Protein AF-A0A1H5U5Q5-F1 (afdb_monomer_lite)

Foldseek 3Di:
DVVVPDPDDPVQDDDLPDDHQLQQWWDWQPPFIWGQDDPVRDIDGDCVSCVVVLVVPADPVRHCVPPNDDDPDPVSDDDDPSIDIGGDNDDDDCPCQLCPPLPPDPDVVVSVVSSVVSVVVVVVVVVVVPVPDDD

Sequence (135 aa):
MKNLGMKMSVKDIYDVNQSSMKDAVPHFNGGCTSEVISPKGLILTNHHCGFSQIQSHSTVDHDYLTDGFWAYKMEEELPNEGLTVTFMVKIEDVTTLVLDGTASMSNEAEKQKKIQEIVTTVRQSQCCRFRRHPF

pLDDT: mean 92.48, std 12.67, range [33.59, 98.62]

Secondary structure (DSSP, 8-state):
-GGGT----HHHH--SSS--GGGG-PEETTTEE-EE-STT--EE--HHHHHHHHHHH--SSS-HHHH----SSGGGSPP-TT--EE--------HHHHTTT-TT---HHHHHHHHHHHHHHHHHHHHHHHTT---

InterPro domains:
  IPR009003 Peptidase S1, PA clan [SSF50494] (27-92)
  IPR019500 Peptidase S46 [PF10459] (1-125)
  IPR019500 Peptidase S46 [PTHR38469] (1-120)

Radius of gyration: 21.07 Å; chains: 1; bounding box: 53×33×57 Å

Structure (mmCIF, N/CA/C/O backbone):
data_AF-A0A1H5U5Q5-F1
#
_entry.id   AF-A0A1H5U5Q5-F1
#
loop_
_atom_site.group_PDB
_atom_site.id
_atom_site.type_symbol
_atom_site.label_atom_id
_atom_site.label_alt_id
_atom_site.label_comp_id
_atom_site.label_asym_id
_atom_site.label_entity_id
_atom_site.label_seq_id
_atom_site.pdbx_PDB_ins_code
_atom_site.Cartn_x
_atom_site.Cartn_y
_atom_site.Cartn_z
_atom_site.occupancy
_atom_site.B_iso_or_equiv
_atom_site.auth_seq_id
_atom_site.auth_comp_id
_atom_site.auth_asym_id
_atom_site.auth_atom_id
_atom_site.pdbx_PDB_model_num
ATOM 1 N N . MET A 1 1 ? -21.095 12.384 -3.351 1.00 93.00 1 MET A N 1
ATOM 2 C CA . MET A 1 1 ? -20.487 11.688 -4.513 1.00 93.00 1 MET A CA 1
ATOM 3 C C . MET A 1 1 ? -21.508 11.354 -5.601 1.00 93.00 1 MET A C 1
ATOM 5 O O . MET A 1 1 ? -21.316 11.802 -6.721 1.00 93.00 1 MET A O 1
ATOM 9 N N . LYS A 1 2 ? -22.613 10.644 -5.307 1.00 95.75 2 LYS A N 1
ATOM 10 C CA . LYS A 1 2 ? -23.666 10.353 -6.308 1.00 95.75 2 LYS A CA 1
ATOM 11 C C . LYS A 1 2 ? -24.241 11.607 -6.982 1.00 95.75 2 LYS A C 1
ATOM 13 O O . LYS A 1 2 ? -24.325 11.642 -8.203 1.00 95.75 2 LYS A O 1
ATOM 18 N N . ASN A 1 3 ? -24.521 12.657 -6.205 1.00 97.19 3 ASN A N 1
ATOM 19 C CA . ASN A 1 3 ? -25.003 13.945 -6.731 1.00 97.19 3 ASN A CA 1
ATOM 20 C C . ASN A 1 3 ? -24.010 14.628 -7.692 1.00 97.19 3 ASN A C 1
ATOM 22 O O . ASN A 1 3 ? -24.424 15.450 -8.494 1.00 97.19 3 ASN A O 1
ATOM 26 N N . LEU A 1 4 ? -22.719 14.272 -7.635 1.00 97.44 4 LEU A N 1
ATOM 27 C CA . LEU A 1 4 ? -21.671 14.769 -8.536 1.00 97.44 4 LEU A CA 1
ATOM 28 C C . LEU A 1 4 ? -21.441 13.838 -9.745 1.00 97.44 4 LEU A C 1
ATOM 30 O O . LEU A 1 4 ? -20.485 14.021 -10.485 1.00 97.44 4 LEU A O 1
ATOM 34 N N . GLY A 1 5 ? -22.287 12.818 -9.941 1.00 97.69 5 GLY A N 1
ATOM 35 C CA . GLY A 1 5 ? -22.261 11.944 -11.118 1.00 97.69 5 GLY A CA 1
ATOM 36 C C . GLY A 1 5 ? -21.605 10.574 -10.925 1.00 97.69 5 GLY A C 1
ATOM 37 O O . GLY A 1 5 ? -21.673 9.751 -11.839 1.00 97.69 5 GLY A O 1
ATOM 38 N N . MET A 1 6 ? -21.035 10.276 -9.751 1.00 97.19 6 MET A N 1
ATOM 39 C CA . MET A 1 6 ? -20.400 8.976 -9.490 1.00 97.19 6 MET A CA 1
ATOM 40 C C . MET A 1 6 ? -21.387 7.814 -9.680 1.00 97.19 6 MET A C 1
ATOM 42 O O . MET A 1 6 ? -22.456 7.780 -9.066 1.00 97.19 6 MET A O 1
ATOM 46 N N . LYS A 1 7 ? -21.019 6.829 -10.505 1.00 97.25 7 LYS A N 1
ATOM 47 C CA . LYS A 1 7 ? -21.876 5.670 -10.810 1.00 97.25 7 LYS A CA 1
ATOM 48 C C . LYS A 1 7 ? -21.633 4.466 -9.897 1.00 97.25 7 LYS A C 1
ATOM 50 O O . LYS A 1 7 ? -22.578 3.725 -9.653 1.00 97.25 7 LYS A O 1
ATOM 55 N N . MET A 1 8 ? -20.460 4.366 -9.277 1.00 96.62 8 MET A N 1
ATOM 56 C CA . MET A 1 8 ? -20.109 3.325 -8.302 1.00 96.62 8 MET A CA 1
ATOM 57 C C . MET A 1 8 ? -20.980 3.353 -7.042 1.00 96.62 8 MET A C 1
ATOM 59 O O . MET A 1 8 ? -21.424 4.419 -6.598 1.00 96.62 8 MET A O 1
ATOM 63 N N . SER A 1 9 ? -21.245 2.182 -6.479 1.00 96.56 9 SER A N 1
ATOM 64 C CA . SER A 1 9 ? -21.853 1.976 -5.167 1.00 96.56 9 SER A CA 1
ATOM 65 C C . SER A 1 9 ? -20.823 2.127 -4.039 1.00 96.56 9 SER A C 1
ATOM 67 O O . SER A 1 9 ? -19.625 2.249 -4.278 1.00 96.56 9 SER A O 1
ATOM 69 N N . VAL A 1 10 ? -21.289 2.119 -2.787 1.00 96.69 10 VAL A N 1
ATOM 70 C CA . VAL A 1 10 ? -20.396 2.121 -1.614 1.00 96.69 10 VAL A CA 1
ATOM 71 C C . VAL A 1 10 ? -19.577 0.828 -1.545 1.00 96.69 10 VAL A C 1
ATOM 73 O O . VAL A 1 10 ? -18.396 0.886 -1.225 1.00 96.69 10 VAL A O 1
ATOM 76 N N . LYS A 1 11 ? -20.179 -0.314 -1.905 1.00 97.19 11 LYS A N 1
ATOM 77 C CA . LYS A 1 11 ? -19.513 -1.624 -1.880 1.00 97.19 11 LYS A CA 1
ATOM 78 C C . LYS A 1 11 ? -18.415 -1.750 -2.930 1.00 97.19 11 LYS A C 1
ATOM 80 O O . LYS A 1 11 ? -17.406 -2.387 -2.668 1.00 97.19 11 LYS A O 1
ATOM 85 N N . ASP A 1 12 ? -18.563 -1.071 -4.067 1.00 97.06 12 ASP A N 1
ATOM 86 C CA . ASP A 1 12 ? -17.504 -1.021 -5.084 1.00 97.06 12 ASP A CA 1
ATOM 87 C C . ASP A 1 12 ? -16.252 -0.295 -4.557 1.00 97.06 12 ASP A C 1
ATOM 89 O O . ASP A 1 12 ? -15.136 -0.578 -4.987 1.00 97.06 12 ASP A O 1
ATOM 93 N N . ILE A 1 13 ? -16.423 0.634 -3.609 1.00 97.38 13 ILE A N 1
ATOM 94 C CA . ILE A 1 13 ? -15.322 1.362 -2.967 1.00 97.38 13 ILE A CA 1
ATOM 95 C C . ILE A 1 13 ? -14.747 0.524 -1.816 1.00 97.38 13 ILE A C 1
ATOM 97 O O . ILE A 1 13 ? -13.550 0.231 -1.790 1.00 97.38 13 ILE A O 1
ATOM 101 N N . TYR A 1 14 ? -15.597 0.084 -0.886 1.00 97.19 14 TYR A N 1
ATOM 102 C CA . TYR A 1 14 ? -15.203 -0.689 0.291 1.00 97.19 14 TYR A CA 1
ATOM 103 C C . TYR A 1 14 ? -16.218 -1.794 0.604 1.00 97.19 14 TYR A C 1
ATOM 105 O O . TYR A 1 14 ? -17.370 -1.510 0.941 1.00 97.19 14 TYR A O 1
ATOM 113 N N . ASP A 1 15 ? -15.761 -3.044 0.575 1.00 95.75 15 ASP A N 1
ATOM 114 C CA . ASP A 1 15 ? -16.462 -4.201 1.133 1.00 95.75 15 ASP A CA 1
ATOM 115 C C . ASP A 1 15 ? -15.464 -5.036 1.959 1.00 95.75 15 ASP A C 1
ATOM 117 O O . ASP A 1 15 ? -14.288 -5.138 1.623 1.00 95.75 15 ASP A O 1
ATOM 121 N N . VAL A 1 16 ? -15.907 -5.574 3.098 1.00 92.56 16 VAL A N 1
ATOM 122 C CA . VAL A 1 16 ? -15.063 -6.403 3.985 1.00 92.56 16 VAL A CA 1
ATOM 123 C C . VAL A 1 16 ? -15.066 -7.867 3.545 1.00 92.56 16 VAL A C 1
ATOM 125 O O . VAL A 1 16 ? -14.125 -8.597 3.838 1.00 92.56 16 VAL A O 1
ATOM 128 N N . ASN A 1 17 ? -16.136 -8.304 2.879 1.00 90.44 17 ASN A N 1
ATOM 129 C CA . ASN A 1 17 ? -16.392 -9.705 2.556 1.00 90.44 17 ASN A CA 1
ATOM 130 C C . ASN A 1 17 ? -16.121 -10.032 1.083 1.00 90.44 17 ASN A C 1
ATOM 132 O O . ASN A 1 17 ? -15.954 -11.200 0.743 1.00 90.44 17 ASN A O 1
ATOM 136 N N . GLN A 1 18 ? -16.139 -9.026 0.208 1.00 94.19 18 GLN A N 1
ATOM 137 C CA . GLN A 1 18 ? -15.894 -9.162 -1.228 1.00 94.19 18 GLN A CA 1
ATOM 138 C C . GLN A 1 18 ? -14.785 -8.211 -1.672 1.00 94.19 18 GLN A C 1
ATOM 140 O O . GLN A 1 18 ? -14.473 -7.251 -0.971 1.00 94.19 18 GLN A O 1
ATOM 145 N N . SER A 1 19 ? -14.216 -8.469 -2.850 1.00 95.25 19 SER A N 1
ATOM 146 C CA . SER A 1 19 ? -13.229 -7.576 -3.451 1.00 95.25 19 SER A CA 1
ATOM 147 C C . SER A 1 19 ? -13.829 -6.199 -3.733 1.00 95.25 19 SER A C 1
ATOM 149 O O . SER A 1 19 ? -14.937 -6.111 -4.272 1.00 95.25 19 SER A O 1
ATOM 151 N N . SER A 1 20 ? -13.080 -5.138 -3.453 1.00 97.31 20 SER A N 1
ATOM 152 C CA . SER A 1 20 ? -13.468 -3.763 -3.778 1.00 97.31 20 SER A CA 1
ATOM 153 C C . SER A 1 20 ? -12.256 -2.916 -4.175 1.00 97.31 20 SER A C 1
ATOM 155 O O . SER A 1 20 ? -11.120 -3.389 -4.181 1.00 97.31 20 SER A O 1
ATOM 157 N N . MET A 1 21 ? -12.465 -1.632 -4.482 1.00 97.00 21 MET A N 1
ATOM 158 C CA . MET A 1 21 ? -11.378 -0.707 -4.832 1.00 97.00 21 MET A CA 1
ATOM 159 C C . MET A 1 21 ? -10.265 -0.641 -3.772 1.00 97.00 21 MET A C 1
ATOM 161 O O . MET A 1 21 ? -9.112 -0.423 -4.127 1.00 97.00 21 MET A O 1
ATOM 165 N N . LYS A 1 22 ? -10.573 -0.884 -2.489 1.00 96.62 22 LYS A N 1
ATOM 166 C CA . LYS A 1 22 ? -9.579 -0.905 -1.402 1.00 96.62 22 LYS A CA 1
ATOM 167 C C . LYS A 1 22 ? -8.420 -1.876 -1.664 1.00 96.62 22 LYS A C 1
ATOM 169 O O . LYS A 1 22 ? -7.301 -1.612 -1.237 1.00 96.62 22 LYS A O 1
ATOM 174 N N . ASP A 1 23 ? -8.692 -2.988 -2.349 1.00 96.75 23 ASP A N 1
ATOM 175 C CA . ASP A 1 23 ? -7.715 -4.057 -2.574 1.00 96.75 23 ASP A CA 1
ATOM 176 C C . ASP A 1 23 ? -6.676 -3.665 -3.628 1.00 96.75 23 ASP A C 1
ATOM 178 O O . ASP A 1 23 ? -5.594 -4.242 -3.680 1.00 96.75 23 ASP A O 1
ATOM 182 N N . ALA A 1 24 ? -6.985 -2.649 -4.436 1.00 97.75 24 ALA A N 1
ATOM 183 C CA . ALA A 1 24 ? -6.104 -2.117 -5.461 1.00 97.75 24 ALA A CA 1
ATOM 184 C C . ALA A 1 24 ? -5.367 -0.841 -5.029 1.00 97.75 24 ALA A C 1
ATOM 186 O O . ALA A 1 24 ? -4.596 -0.333 -5.831 1.00 97.75 24 ALA A O 1
ATOM 187 N N . VAL A 1 25 ? -5.566 -0.315 -3.810 1.00 98.19 25 VAL A N 1
ATOM 188 C CA . VAL A 1 25 ? -4.953 0.953 -3.351 1.00 98.19 25 VAL A CA 1
ATOM 189 C C . VAL A 1 25 ? -4.079 0.732 -2.105 1.00 98.19 25 VAL A C 1
ATOM 191 O O . VAL A 1 25 ? -4.485 1.068 -0.987 1.00 98.19 25 VAL A O 1
ATOM 194 N N . PRO A 1 26 ? -2.893 0.110 -2.245 1.00 97.88 26 PRO A N 1
ATOM 195 C CA . PRO A 1 26 ? -2.010 -0.128 -1.112 1.00 97.88 26 PRO A CA 1
ATOM 196 C C . PRO A 1 26 ? -1.184 1.097 -0.692 1.00 97.88 26 PRO A C 1
ATOM 198 O O . PRO A 1 26 ? -0.860 1.993 -1.477 1.00 97.88 26 PRO A O 1
ATOM 201 N N . HIS A 1 27 ? -0.775 1.081 0.578 1.00 98.12 27 HIS A N 1
ATOM 202 C CA . HIS A 1 27 ? 0.165 2.039 1.153 1.00 98.12 27 HIS A CA 1
ATOM 203 C C . HIS A 1 27 ? 1.594 1.689 0.717 1.00 98.12 27 HIS A C 1
ATOM 205 O O . HIS A 1 27 ? 2.071 0.578 0.968 1.00 98.12 27 HIS A O 1
ATOM 211 N N . PHE A 1 28 ? 2.268 2.635 0.071 1.00 97.94 28 PHE A N 1
ATOM 212 C CA . PHE A 1 28 ? 3.605 2.486 -0.489 1.00 97.94 28 PHE A CA 1
ATOM 213 C C . PHE A 1 28 ? 4.659 3.037 0.472 1.00 97.94 28 PHE A C 1
ATOM 215 O O . PHE A 1 28 ? 4.652 4.221 0.821 1.00 97.94 28 PHE A O 1
ATOM 222 N N . ASN A 1 29 ? 5.577 2.169 0.892 1.00 96.06 29 ASN A N 1
ATOM 223 C CA . ASN A 1 29 ? 6.773 2.497 1.667 1.00 96.06 29 ASN A CA 1
ATOM 224 C C . ASN A 1 29 ? 6.546 3.362 2.924 1.00 96.06 29 ASN A C 1
ATOM 226 O O . ASN A 1 29 ? 7.392 4.169 3.300 1.00 96.06 29 ASN A O 1
ATOM 230 N N . GLY A 1 30 ? 5.384 3.235 3.569 1.00 93.25 30 GLY A N 1
ATOM 231 C CA . GLY A 1 30 ? 5.092 3.922 4.829 1.00 93.25 30 GLY A CA 1
ATOM 232 C C . GLY A 1 30 ? 4.752 5.416 4.727 1.00 93.25 30 GLY A C 1
ATOM 233 O O . GLY A 1 30 ? 4.486 6.015 5.767 1.00 93.25 30 GLY A O 1
ATOM 234 N N . GLY A 1 31 ? 4.737 6.011 3.528 1.00 94.38 31 GLY A N 1
ATOM 235 C CA . GLY A 1 31 ? 4.464 7.447 3.367 1.00 94.38 31 GLY A CA 1
ATOM 236 C C . GLY A 1 31 ? 3.805 7.877 2.055 1.00 94.38 31 GLY A C 1
ATOM 237 O O . GLY A 1 31 ? 3.438 9.042 1.927 1.00 94.38 31 GLY A O 1
ATOM 238 N N . CYS A 1 32 ? 3.630 6.971 1.093 1.00 97.88 32 CYS A N 1
ATOM 239 C CA . CYS A 1 32 ? 3.014 7.257 -0.201 1.00 97.88 32 CYS A CA 1
ATOM 240 C C . CYS A 1 32 ? 1.831 6.327 -0.480 1.00 97.88 32 CYS A C 1
ATOM 242 O O . CYS A 1 32 ? 1.614 5.335 0.207 1.00 97.88 32 CYS A O 1
ATOM 244 N N . THR A 1 33 ? 1.063 6.626 -1.525 1.00 98.25 33 THR A N 1
ATOM 245 C CA . THR A 1 33 ? 0.037 5.714 -2.054 1.00 98.25 33 THR A CA 1
ATOM 246 C C . THR A 1 33 ? 0.535 5.079 -3.349 1.00 98.25 33 THR A C 1
ATOM 248 O O . THR A 1 33 ? 1.382 5.644 -4.044 1.00 98.25 33 THR A O 1
ATOM 251 N N . SER A 1 34 ? 0.021 3.896 -3.655 1.00 98.44 34 SER A N 1
ATOM 252 C CA . SER A 1 34 ? 0.186 3.248 -4.953 1.00 98.44 34 SER A CA 1
ATOM 253 C C . SER A 1 34 ? -1.116 2.577 -5.368 1.00 98.44 34 SER A C 1
ATOM 255 O O . SER A 1 34 ? -2.003 2.380 -4.532 1.00 98.44 34 SER A O 1
ATOM 257 N N . GLU A 1 35 ? -1.211 2.198 -6.636 1.00 98.50 35 GLU A N 1
ATOM 258 C CA . GLU A 1 35 ? -2.369 1.506 -7.182 1.00 98.50 35 GLU A CA 1
ATOM 259 C C . GLU A 1 35 ? -1.972 0.299 -8.032 1.00 98.50 35 GLU A C 1
ATOM 261 O O . GLU A 1 35 ? -1.070 0.380 -8.861 1.00 98.50 35 GLU A O 1
ATOM 266 N N . VAL A 1 36 ? -2.657 -0.830 -7.844 1.00 98.44 36 VAL A N 1
ATOM 267 C CA . VAL A 1 36 ? -2.477 -2.041 -8.655 1.00 98.44 36 VAL A CA 1
ATOM 268 C C . VAL A 1 36 ? -3.257 -1.892 -9.958 1.00 98.44 36 VAL A C 1
ATOM 270 O O . VAL A 1 36 ? -4.471 -1.693 -9.943 1.00 98.44 36 VAL A O 1
ATOM 273 N N . ILE A 1 37 ? -2.573 -2.049 -11.091 1.00 98.06 37 ILE A N 1
ATOM 274 C CA . ILE A 1 37 ? -3.159 -1.884 -12.434 1.00 98.06 37 ILE A CA 1
ATOM 275 C C . ILE A 1 37 ? -3.117 -3.159 -13.288 1.00 98.06 37 ILE A C 1
ATOM 277 O O . ILE A 1 37 ? -3.532 -3.150 -14.446 1.00 98.06 37 ILE A O 1
ATOM 281 N N . SER A 1 38 ? -2.608 -4.267 -12.741 1.00 98.00 38 SER A N 1
ATOM 282 C CA . SER A 1 38 ? -2.496 -5.554 -13.436 1.00 98.00 38 SER A CA 1
ATOM 283 C C . SER A 1 38 ? -2.728 -6.725 -12.482 1.00 98.00 38 SER A C 1
ATOM 285 O O . SER A 1 38 ? -2.246 -6.681 -11.349 1.00 98.00 38 SER A O 1
ATOM 287 N N . PRO A 1 39 ? -3.352 -7.830 -12.937 1.00 96.50 39 PRO A N 1
ATOM 288 C CA . PRO A 1 39 ? -3.496 -9.048 -12.135 1.00 96.50 39 PRO A CA 1
ATOM 289 C C . PRO A 1 39 ? -2.156 -9.726 -11.809 1.00 96.50 39 PRO A C 1
ATOM 291 O O . PRO A 1 39 ? -2.121 -10.643 -10.997 1.00 96.50 39 PRO A O 1
ATOM 294 N N . LYS A 1 40 ? -1.054 -9.295 -12.439 1.00 97.31 40 LYS A N 1
ATOM 295 C CA . LYS A 1 40 ? 0.306 -9.762 -12.134 1.00 97.31 40 LYS A CA 1
ATOM 296 C C . LYS A 1 40 ? 1.043 -8.874 -11.120 1.00 97.31 40 LYS A C 1
ATOM 298 O O . LYS A 1 40 ? 2.245 -9.023 -10.965 1.00 97.31 40 LYS A O 1
ATOM 303 N N . GLY A 1 41 ? 0.345 -7.946 -10.459 1.00 97.31 41 GLY A N 1
ATOM 304 C CA . GLY A 1 41 ? 0.911 -7.142 -9.371 1.00 97.31 41 GLY A CA 1
ATOM 305 C C . GLY A 1 41 ? 1.657 -5.876 -9.799 1.00 97.31 41 GLY A C 1
ATOM 306 O O . GLY A 1 41 ? 2.332 -5.281 -8.967 1.00 97.31 41 GLY A O 1
ATOM 307 N N . LEU A 1 42 ? 1.526 -5.430 -11.056 1.00 98.31 42 LEU A N 1
ATOM 308 C CA . LEU A 1 42 ? 2.084 -4.140 -11.478 1.00 98.31 42 LEU A CA 1
ATOM 309 C C . LEU A 1 42 ? 1.403 -3.006 -10.705 1.00 98.31 42 LEU A C 1
ATOM 311 O O . LEU A 1 42 ? 0.176 -2.868 -10.775 1.00 98.31 42 LEU A O 1
ATOM 315 N N . ILE A 1 43 ? 2.210 -2.199 -10.017 1.00 98.31 43 ILE A N 1
ATOM 316 C CA . ILE A 1 43 ? 1.760 -1.023 -9.277 1.00 98.31 43 ILE A CA 1
ATOM 317 C C . ILE A 1 43 ? 2.254 0.265 -9.925 1.00 98.31 43 ILE A C 1
ATOM 319 O O . ILE A 1 43 ? 3.370 0.323 -10.440 1.00 98.31 43 ILE A O 1
ATOM 323 N N . LEU A 1 44 ? 1.434 1.308 -9.860 1.00 98.62 44 LEU A N 1
ATOM 324 C CA . LEU A 1 44 ? 1.831 2.675 -10.171 1.00 98.62 44 LEU A CA 1
ATOM 325 C C . LEU A 1 44 ? 1.963 3.488 -8.884 1.00 98.62 44 LEU A C 1
ATOM 327 O O . LEU A 1 44 ? 1.249 3.268 -7.909 1.00 98.62 44 LEU A O 1
ATOM 331 N N . THR A 1 45 ? 2.907 4.423 -8.883 1.00 98.62 45 THR A N 1
ATOM 332 C CA . THR A 1 45 ? 3.043 5.475 -7.874 1.00 98.62 45 THR A CA 1
ATOM 333 C C . THR A 1 45 ? 3.751 6.670 -8.511 1.00 98.62 45 THR A C 1
ATOM 335 O O . THR A 1 45 ? 4.124 6.646 -9.687 1.00 98.62 45 THR A O 1
ATOM 338 N N . ASN A 1 46 ? 3.928 7.756 -7.766 1.00 98.56 46 ASN A N 1
ATOM 339 C CA . ASN A 1 46 ? 4.625 8.925 -8.282 1.00 98.56 46 ASN A CA 1
ATOM 340 C C . ASN A 1 46 ? 6.145 8.722 -8.302 1.00 98.56 46 ASN A C 1
ATOM 342 O O . ASN A 1 46 ? 6.716 8.045 -7.451 1.00 98.56 46 ASN A O 1
ATOM 346 N N . HIS A 1 47 ? 6.815 9.425 -9.217 1.00 98.31 47 HIS A N 1
ATOM 347 C CA . HIS A 1 47 ? 8.276 9.437 -9.313 1.00 98.31 47 HIS A CA 1
ATOM 348 C C . HIS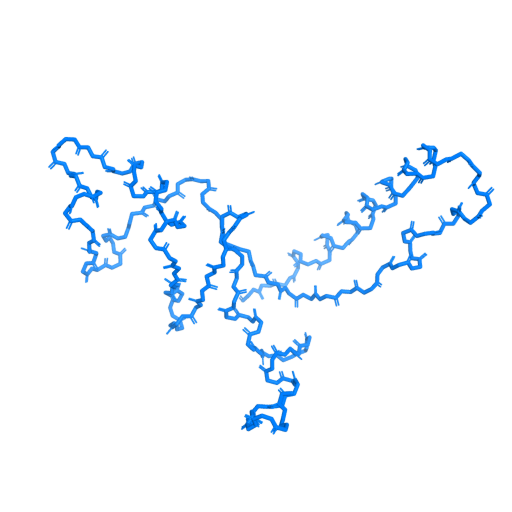 A 1 47 ? 8.954 9.785 -7.977 1.00 98.31 47 HIS A C 1
ATOM 350 O O . HIS A 1 47 ? 9.869 9.092 -7.548 1.00 98.31 47 HIS A O 1
ATOM 356 N N . HIS A 1 48 ? 8.466 10.811 -7.267 1.00 98.25 48 HIS A N 1
ATOM 357 C CA . HIS A 1 48 ? 9.049 11.218 -5.984 1.00 98.25 48 HIS A CA 1
ATOM 358 C C . HIS A 1 48 ? 8.860 10.173 -4.868 1.00 98.25 48 HIS A C 1
ATOM 360 O O . HIS A 1 48 ? 9.640 10.156 -3.922 1.00 98.25 48 HIS A O 1
ATOM 366 N N . CYS A 1 49 ? 7.861 9.292 -4.981 1.00 97.69 49 CYS A N 1
ATOM 367 C CA . CYS A 1 49 ? 7.647 8.195 -4.038 1.00 97.69 49 CYS A CA 1
ATOM 368 C C . CYS A 1 49 ? 8.641 7.050 -4.263 1.00 97.69 49 CYS A C 1
ATOM 370 O O . CYS A 1 49 ? 9.114 6.462 -3.297 1.00 97.69 49 CYS A O 1
ATOM 372 N N . GLY A 1 50 ? 8.990 6.762 -5.523 1.00 97.75 50 GLY A N 1
ATOM 373 C CA . GLY A 1 50 ? 10.032 5.793 -5.886 1.00 97.75 50 GLY A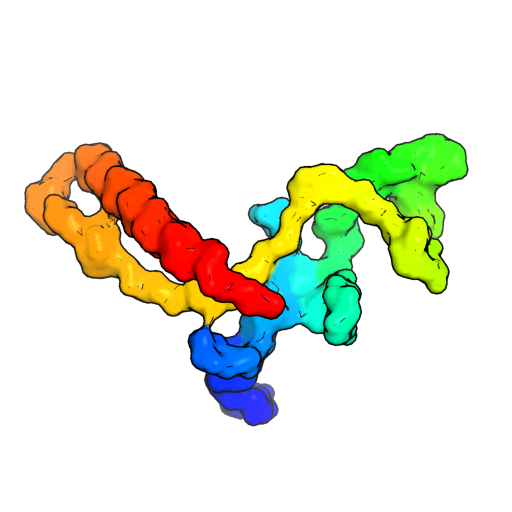 CA 1
ATOM 374 C C . GLY A 1 50 ? 11.453 6.367 -5.883 1.00 97.75 50 GLY A C 1
ATOM 375 O O . GLY A 1 50 ? 12.411 5.638 -6.120 1.00 97.75 50 GLY A O 1
ATOM 376 N N . PHE A 1 51 ? 11.615 7.666 -5.621 1.00 97.88 51 PHE A N 1
ATOM 377 C CA . PHE A 1 51 ? 12.882 8.371 -5.805 1.00 97.88 51 PHE A CA 1
ATOM 378 C C . PHE A 1 51 ? 14.020 7.803 -4.960 1.00 97.88 51 PHE A C 1
ATOM 380 O O . PHE A 1 51 ? 15.136 7.691 -5.455 1.00 97.88 51 PHE A O 1
ATOM 387 N N . SER A 1 52 ? 13.752 7.397 -3.713 1.00 97.00 52 SER A N 1
ATOM 388 C CA . SER A 1 52 ? 14.775 6.763 -2.869 1.00 97.00 52 SER A CA 1
ATOM 389 C C . SER A 1 52 ? 15.315 5.469 -3.473 1.00 97.00 52 SER A C 1
ATOM 391 O O . SER A 1 52 ? 16.504 5.201 -3.361 1.00 97.00 52 SER A O 1
ATOM 393 N N . GLN A 1 53 ? 14.458 4.697 -4.141 1.00 98.12 53 GLN A N 1
ATOM 394 C CA . GLN A 1 53 ? 14.822 3.438 -4.787 1.00 98.12 53 GLN A CA 1
ATOM 395 C C . GLN A 1 53 ? 15.569 3.684 -6.100 1.00 98.12 53 GLN A C 1
ATOM 397 O O . GLN A 1 53 ? 16.602 3.068 -6.358 1.00 98.12 53 GLN A O 1
ATOM 402 N N . ILE A 1 54 ? 15.102 4.649 -6.900 1.00 98.31 54 ILE A N 1
ATOM 403 C CA . ILE A 1 54 ? 15.804 5.086 -8.115 1.00 98.31 54 ILE A CA 1
ATOM 404 C C . ILE A 1 54 ? 17.215 5.561 -7.747 1.00 98.31 54 ILE A C 1
ATOM 406 O O . ILE A 1 54 ? 18.195 5.113 -8.339 1.00 98.31 54 ILE A O 1
ATOM 410 N N . GLN A 1 55 ? 17.333 6.407 -6.720 1.00 98.00 55 GLN A N 1
ATOM 411 C CA . GLN A 1 55 ? 18.613 6.918 -6.238 1.00 98.00 55 GLN A CA 1
ATOM 412 C C . GLN A 1 55 ? 19.520 5.800 -5.717 1.00 98.00 55 GLN A C 1
ATOM 414 O O . GLN A 1 55 ? 20.703 5.806 -6.047 1.00 98.00 55 GLN A O 1
ATOM 419 N N . SER A 1 56 ? 18.993 4.822 -4.969 1.00 97.56 56 SER A N 1
ATOM 420 C CA . SER A 1 56 ? 19.811 3.725 -4.432 1.00 97.56 56 SER A CA 1
ATOM 421 C C . SER A 1 56 ? 20.380 2.800 -5.507 1.00 97.56 56 SER A C 1
ATOM 423 O O . SER A 1 56 ? 21.408 2.167 -5.284 1.00 97.56 56 SER A O 1
ATOM 425 N N . HIS A 1 57 ? 19.722 2.717 -6.664 1.00 98.00 57 HIS A N 1
ATOM 426 C CA . HIS A 1 57 ? 20.198 1.944 -7.811 1.00 98.00 57 HIS A CA 1
ATOM 427 C C . HIS A 1 57 ? 21.045 2.762 -8.793 1.00 98.00 57 HIS A C 1
ATOM 429 O O . HIS A 1 57 ? 21.682 2.178 -9.669 1.00 98.00 57 HIS A O 1
ATOM 435 N N . SER A 1 58 ? 21.057 4.090 -8.667 1.00 98.00 58 SER A N 1
ATOM 436 C CA . SER A 1 58 ? 21.786 4.967 -9.581 1.00 98.00 58 SER A CA 1
ATOM 437 C C . SER A 1 58 ? 23.273 5.012 -9.245 1.00 98.00 58 SER A C 1
ATOM 439 O O . SER A 1 58 ? 23.679 5.080 -8.084 1.00 98.00 58 SER A O 1
ATOM 441 N N . THR A 1 59 ? 24.100 5.019 -10.282 1.00 97.44 59 THR A N 1
ATOM 442 C CA . THR A 1 59 ? 25.557 5.184 -10.204 1.00 97.44 59 THR A CA 1
ATOM 443 C C . THR A 1 59 ? 26.008 6.180 -11.271 1.00 97.44 59 THR A C 1
ATOM 445 O O . THR A 1 59 ? 25.204 6.600 -12.095 1.00 97.44 59 THR A O 1
ATOM 448 N N . VAL A 1 60 ? 27.292 6.552 -11.294 1.00 96.75 60 VAL A N 1
ATOM 449 C CA . VAL A 1 60 ? 27.826 7.420 -12.364 1.00 96.75 60 VAL A CA 1
ATOM 450 C C . VAL A 1 60 ? 27.719 6.749 -13.739 1.00 96.75 60 VAL A C 1
ATOM 452 O O . VAL A 1 60 ? 27.447 7.427 -14.722 1.00 96.75 60 VAL A O 1
ATOM 455 N N . ASP A 1 61 ? 27.893 5.425 -13.801 1.00 96.75 61 ASP A N 1
ATOM 456 C CA . ASP A 1 61 ? 27.807 4.667 -15.056 1.00 96.75 61 ASP A CA 1
ATOM 457 C C . ASP A 1 61 ? 26.355 4.348 -15.458 1.00 96.75 61 ASP A C 1
ATOM 459 O O . ASP A 1 61 ? 26.076 4.128 -16.633 1.00 96.75 61 ASP A O 1
ATOM 463 N N . HIS A 1 62 ? 25.432 4.312 -14.490 1.00 96.50 62 HIS A N 1
ATOM 464 C CA . HIS A 1 62 ? 24.009 4.023 -14.693 1.00 96.50 62 HIS A CA 1
ATOM 465 C C . HIS A 1 62 ? 23.169 5.051 -13.930 1.00 96.50 62 HIS A C 1
ATOM 467 O O . HIS A 1 62 ? 22.737 4.799 -12.800 1.00 96.50 62 HIS A O 1
ATOM 473 N N . ASP A 1 63 ? 22.979 6.228 -14.524 1.00 97.44 63 ASP A N 1
ATOM 474 C CA . ASP A 1 63 ? 22.284 7.345 -13.886 1.00 97.44 63 ASP A CA 1
ATOM 475 C C . ASP A 1 63 ? 20.767 7.282 -14.133 1.00 97.44 63 ASP A C 1
ATOM 477 O O . ASP A 1 63 ? 20.208 8.005 -14.960 1.00 97.44 63 ASP A O 1
ATOM 481 N N . TYR A 1 64 ? 20.070 6.418 -13.388 1.00 98.38 64 TYR A N 1
ATOM 482 C CA . TYR A 1 64 ? 18.613 6.280 -13.506 1.00 98.38 64 TYR A CA 1
ATOM 483 C C . TYR A 1 64 ? 17.838 7.529 -13.068 1.00 98.38 64 TYR A C 1
ATOM 485 O O . TYR A 1 64 ? 16.656 7.645 -13.392 1.00 98.38 64 TYR A O 1
ATOM 493 N N . LEU A 1 65 ? 18.468 8.466 -12.351 1.00 96.94 65 LEU A N 1
ATOM 494 C CA . LEU A 1 65 ? 17.846 9.745 -12.001 1.00 96.94 65 LEU A CA 1
ATOM 495 C C . LEU A 1 65 ? 17.726 10.658 -13.224 1.00 96.94 65 LEU A C 1
ATOM 497 O O . LEU A 1 65 ? 16.718 11.353 -13.361 1.00 96.94 65 LEU A O 1
ATOM 501 N N . THR A 1 66 ? 18.737 10.651 -14.094 1.00 97.62 66 THR A N 1
ATOM 502 C CA . THR A 1 66 ? 18.768 11.471 -15.312 1.00 97.62 66 THR A CA 1
ATOM 503 C C . THR A 1 66 ? 18.109 10.758 -16.491 1.00 97.62 66 THR A C 1
ATOM 505 O O . THR A 1 66 ? 17.265 11.344 -17.172 1.00 97.62 66 THR A O 1
ATOM 508 N N . ASP A 1 67 ? 18.456 9.489 -16.712 1.00 97.94 67 ASP A N 1
ATOM 509 C CA . ASP A 1 67 ? 18.097 8.753 -17.931 1.00 97.94 67 ASP A CA 1
ATOM 510 C C . ASP A 1 67 ? 16.801 7.935 -17.788 1.00 97.94 67 ASP A C 1
ATOM 512 O O . ASP A 1 67 ? 16.198 7.506 -18.777 1.00 97.94 67 ASP A O 1
ATOM 516 N N . GLY A 1 68 ? 16.341 7.734 -16.550 1.00 97.94 68 GLY A N 1
ATOM 517 C CA . GLY A 1 68 ? 15.238 6.839 -16.226 1.00 97.94 68 GLY A CA 1
ATOM 518 C C . GLY A 1 68 ? 15.626 5.359 -16.292 1.00 97.94 68 GLY A C 1
ATOM 519 O O . GLY A 1 68 ? 16.757 4.982 -16.590 1.00 97.94 68 GLY A O 1
ATOM 520 N N . PHE A 1 69 ? 14.659 4.494 -15.995 1.00 98.56 69 PHE A N 1
ATOM 521 C CA . PHE A 1 69 ? 14.835 3.045 -15.996 1.00 98.56 69 PHE A CA 1
ATOM 522 C C . PHE A 1 69 ? 13.591 2.360 -16.565 1.00 98.56 69 PHE A C 1
ATOM 524 O O . PHE A 1 69 ? 12.466 2.712 -16.208 1.00 98.56 69 PHE A O 1
ATOM 531 N N . TRP A 1 70 ? 13.799 1.366 -17.430 1.00 98.50 70 TRP A N 1
ATOM 532 C CA . TRP A 1 70 ? 12.736 0.589 -18.066 1.00 98.50 70 TRP A CA 1
ATOM 533 C C . TRP A 1 70 ? 13.139 -0.886 -18.128 1.00 98.50 70 TRP A C 1
ATOM 535 O O . TRP A 1 70 ? 14.067 -1.240 -18.852 1.00 98.50 70 TRP A O 1
ATOM 545 N N . ALA A 1 71 ? 12.428 -1.743 -17.396 1.00 98.38 71 ALA A N 1
ATOM 546 C CA . ALA A 1 71 ? 12.566 -3.194 -17.497 1.00 98.38 71 ALA A CA 1
ATOM 547 C C . ALA A 1 71 ? 11.678 -3.721 -18.638 1.00 98.38 71 ALA A C 1
ATOM 549 O O . ALA A 1 71 ? 10.465 -3.503 -18.636 1.00 98.38 71 ALA A O 1
ATOM 550 N N . TYR A 1 72 ? 12.260 -4.420 -19.613 1.00 97.75 72 TYR A N 1
ATOM 551 C CA . TYR A 1 72 ? 11.529 -5.005 -20.746 1.00 97.75 72 TYR A CA 1
ATOM 552 C C . TYR A 1 72 ? 11.018 -6.422 -20.451 1.00 97.75 72 TYR A C 1
ATOM 554 O O . TYR A 1 72 ? 10.156 -6.934 -21.171 1.00 97.75 72 TYR A O 1
ATOM 562 N N . LYS A 1 73 ? 11.532 -7.054 -19.390 1.00 98.06 73 LYS A N 1
ATOM 563 C CA . LYS A 1 73 ? 11.102 -8.363 -18.879 1.00 98.06 73 LYS A CA 1
ATOM 564 C C . LYS A 1 73 ? 11.110 -8.386 -17.348 1.00 98.06 73 LYS A C 1
ATOM 566 O O . LYS A 1 73 ? 11.804 -7.591 -16.725 1.00 98.06 73 LYS A O 1
ATOM 571 N N . MET A 1 74 ? 10.367 -9.317 -16.747 1.00 97.62 74 MET A N 1
ATOM 572 C CA . MET A 1 74 ? 10.227 -9.409 -15.283 1.00 97.62 74 MET A CA 1
ATOM 573 C C . MET A 1 74 ? 11.568 -9.648 -14.581 1.00 97.62 74 MET A C 1
ATOM 575 O O . MET A 1 74 ? 11.785 -9.166 -13.478 1.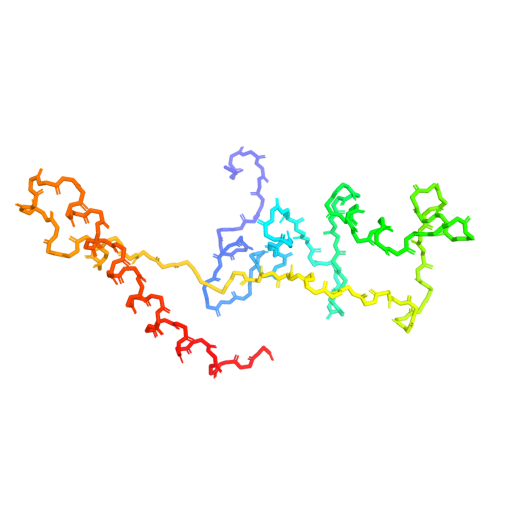00 97.62 74 MET A O 1
ATOM 579 N N . GLU A 1 75 ? 12.495 -10.354 -15.230 1.00 98.19 75 GLU A N 1
ATOM 580 C CA . GLU A 1 75 ? 13.825 -10.634 -14.681 1.00 98.19 75 GLU A CA 1
ATOM 581 C C . GLU A 1 75 ? 14.741 -9.400 -14.664 1.00 98.19 75 GLU A C 1
ATOM 583 O O . GLU A 1 75 ? 15.809 -9.442 -14.059 1.00 98.19 75 GLU A O 1
ATOM 588 N N . GLU A 1 76 ? 14.358 -8.322 -15.355 1.00 98.38 76 GLU A N 1
ATOM 589 C CA . GLU A 1 76 ? 15.064 -7.037 -15.324 1.00 98.38 76 GLU A CA 1
ATOM 590 C C . GLU A 1 76 ? 14.547 -6.113 -14.212 1.00 98.38 76 GLU A C 1
ATOM 592 O O . GLU A 1 76 ? 15.185 -5.102 -13.939 1.00 98.38 76 GLU A O 1
ATOM 597 N N . GLU A 1 77 ? 13.426 -6.430 -13.553 1.00 98.56 77 GLU A N 1
ATOM 598 C CA . GLU A 1 77 ? 12.911 -5.624 -12.441 1.00 98.56 77 GLU A CA 1
ATOM 599 C C . GLU A 1 77 ? 13.896 -5.625 -11.256 1.00 98.56 77 GLU A C 1
ATOM 601 O O . GLU A 1 77 ? 14.366 -6.672 -10.806 1.00 98.56 77 GLU A O 1
ATOM 606 N N . LEU A 1 78 ? 14.222 -4.434 -10.739 1.00 98.19 78 LEU A N 1
ATOM 607 C CA . LEU A 1 78 ? 15.238 -4.279 -9.697 1.00 98.19 78 LEU A CA 1
ATOM 608 C C . LEU A 1 78 ? 14.670 -4.596 -8.299 1.00 98.19 78 LEU A C 1
ATOM 610 O O . LEU A 1 78 ? 13.674 -3.986 -7.887 1.00 98.19 78 LEU A O 1
ATOM 614 N N . PRO A 1 79 ? 15.297 -5.506 -7.529 1.00 98.00 79 PRO A N 1
ATOM 615 C CA . PRO A 1 79 ? 14.877 -5.793 -6.164 1.00 98.00 79 PRO A CA 1
ATOM 616 C C . PRO A 1 79 ? 15.246 -4.639 -5.226 1.00 98.00 79 PRO A C 1
ATOM 618 O O . PRO A 1 79 ? 16.377 -4.161 -5.227 1.00 98.00 79 PRO A O 1
ATOM 621 N N . ASN A 1 80 ? 14.299 -4.239 -4.377 1.00 97.94 80 ASN A N 1
ATOM 622 C CA . ASN A 1 80 ? 14.468 -3.144 -3.424 1.00 97.94 80 ASN A CA 1
ATOM 623 C C . ASN A 1 80 ? 14.376 -3.666 -1.986 1.00 97.94 80 ASN A C 1
ATOM 625 O O . ASN A 1 80 ? 13.286 -3.964 -1.492 1.00 97.94 80 ASN A O 1
ATOM 629 N N . GLU A 1 81 ? 15.515 -3.778 -1.302 1.00 94.75 81 GLU A N 1
ATOM 630 C CA . GLU A 1 81 ? 15.546 -4.223 0.093 1.00 94.75 81 GLU A CA 1
ATOM 631 C C . GLU A 1 81 ? 14.876 -3.201 1.023 1.00 94.75 81 GLU A C 1
ATOM 633 O O . GLU A 1 81 ? 15.075 -1.993 0.912 1.00 94.75 81 GLU A O 1
ATOM 638 N N . GLY A 1 82 ? 14.050 -3.687 1.951 1.00 93.75 82 GLY A N 1
ATOM 639 C CA . GLY A 1 82 ? 13.347 -2.843 2.922 1.00 93.75 82 GLY A CA 1
ATOM 640 C C . GLY A 1 82 ? 12.147 -2.061 2.370 1.00 93.75 82 GLY A C 1
ATOM 641 O O . GLY A 1 82 ? 11.374 -1.529 3.168 1.00 93.75 82 GLY A O 1
ATOM 642 N N . LEU A 1 83 ? 11.932 -2.037 1.048 1.00 97.00 83 LEU A N 1
ATOM 643 C CA . LEU A 1 83 ? 10.713 -1.489 0.455 1.00 97.00 83 LEU A CA 1
ATOM 644 C C . LEU A 1 83 ? 9.520 -2.387 0.803 1.00 97.00 83 LEU A C 1
ATOM 646 O O . LEU A 1 83 ? 9.557 -3.602 0.615 1.00 97.00 83 LEU A O 1
ATOM 650 N N . THR A 1 84 ? 8.434 -1.783 1.286 1.00 97.31 84 THR A N 1
ATOM 651 C CA . THR A 1 84 ? 7.201 -2.510 1.612 1.00 97.31 84 THR A CA 1
ATOM 652 C C . THR A 1 84 ? 5.978 -1.878 0.965 1.00 97.31 84 THR A C 1
ATOM 654 O O . THR A 1 84 ? 5.891 -0.662 0.795 1.00 97.31 84 THR A O 1
ATOM 657 N N . VAL A 1 85 ? 5.005 -2.725 0.635 1.00 97.12 85 VAL A N 1
ATOM 658 C CA . VAL A 1 85 ? 3.685 -2.339 0.130 1.00 97.12 85 VAL A CA 1
ATOM 659 C C . VAL A 1 85 ? 2.642 -3.010 1.019 1.00 97.12 85 VAL A C 1
ATOM 661 O O . VAL A 1 85 ? 2.684 -4.223 1.222 1.00 97.12 85 VAL A O 1
ATOM 664 N N . THR A 1 86 ? 1.739 -2.224 1.610 1.00 96.69 86 THR A N 1
ATOM 665 C CA . THR A 1 86 ? 0.780 -2.710 2.617 1.00 96.69 86 THR A CA 1
ATOM 666 C C . THR A 1 86 ? -0.651 -2.615 2.109 1.00 96.69 86 THR A C 1
ATOM 668 O O . THR A 1 86 ? -1.135 -1.529 1.796 1.00 96.69 86 THR A O 1
ATOM 671 N N . PHE A 1 87 ? -1.353 -3.747 2.094 1.00 95.88 87 PHE A N 1
ATOM 672 C CA . PHE A 1 87 ? -2.754 -3.839 1.688 1.00 95.88 87 PHE A CA 1
ATOM 673 C C . PHE A 1 87 ? -3.699 -3.771 2.891 1.00 95.88 87 PHE A C 1
ATOM 675 O O . PHE A 1 87 ? -3.478 -4.419 3.918 1.00 95.88 87 PHE A O 1
ATOM 682 N N . MET A 1 88 ? -4.784 -3.004 2.758 1.00 93.44 88 MET A N 1
ATOM 683 C CA . MET A 1 88 ? -5.796 -2.871 3.804 1.00 93.44 88 MET A CA 1
ATOM 684 C C . MET A 1 88 ? -6.817 -4.013 3.737 1.00 93.44 88 MET A C 1
ATOM 686 O O . MET A 1 88 ? -7.736 -4.022 2.916 1.00 93.44 88 MET A O 1
ATOM 690 N N . VAL A 1 89 ? -6.699 -4.959 4.670 1.00 91.75 89 VAL A N 1
ATOM 691 C CA . VAL A 1 89 ? -7.618 -6.103 4.760 1.00 91.75 89 VAL A CA 1
ATOM 692 C C . VAL A 1 89 ? -8.985 -5.681 5.305 1.00 91.75 89 VAL A C 1
ATOM 694 O O . VAL A 1 89 ? -10.005 -5.939 4.669 1.00 91.75 89 VAL A O 1
ATOM 697 N N . LYS A 1 90 ? -9.017 -5.011 6.463 1.00 92.38 90 LYS A N 1
ATOM 698 C CA . LYS A 1 90 ? -10.250 -4.617 7.159 1.00 92.38 90 LYS A CA 1
ATOM 699 C C . LYS A 1 90 ? -10.022 -3.368 8.010 1.00 92.38 90 LYS A C 1
ATOM 701 O O . LYS A 1 90 ? -8.961 -3.213 8.608 1.00 92.38 90 LYS A O 1
ATOM 706 N N . ILE A 1 91 ? -11.056 -2.538 8.116 1.00 93.44 91 ILE A N 1
ATOM 707 C CA . ILE A 1 91 ? -11.194 -1.481 9.122 1.00 93.44 91 ILE A CA 1
ATOM 708 C C . ILE A 1 91 ? -12.149 -1.977 10.213 1.00 93.44 91 ILE A C 1
ATOM 710 O O . ILE A 1 91 ? -13.226 -2.504 9.917 1.00 93.44 91 ILE A O 1
ATOM 714 N N . GLU A 1 92 ? -11.754 -1.828 11.473 1.00 92.31 92 GLU A N 1
ATOM 715 C CA . GLU A 1 92 ? -12.540 -2.234 12.637 1.00 92.31 92 GLU A CA 1
ATOM 716 C C . GLU A 1 92 ? -12.549 -1.112 13.674 1.00 92.31 92 GLU A C 1
ATOM 718 O O . GLU A 1 92 ? -11.504 -0.547 13.991 1.00 92.31 92 GLU A O 1
ATOM 723 N N . ASP A 1 93 ? -13.735 -0.792 14.191 1.00 94.62 93 ASP A N 1
ATOM 724 C CA . ASP A 1 93 ? -13.875 0.144 15.300 1.00 94.62 93 ASP A CA 1
ATOM 725 C C . ASP A 1 93 ? -13.497 -0.563 16.605 1.00 94.62 93 ASP A C 1
ATOM 727 O O . ASP A 1 93 ? -14.111 -1.555 17.001 1.00 94.62 93 ASP A O 1
ATOM 731 N N . VAL A 1 94 ? -12.461 -0.047 17.261 1.00 94.69 94 VAL A N 1
ATOM 732 C CA . VAL A 1 94 ? -11.938 -0.555 18.533 1.00 94.69 94 VAL A CA 1
ATOM 733 C C . VAL A 1 94 ? -12.072 0.472 19.659 1.00 94.69 94 VAL A C 1
ATOM 735 O O . VAL A 1 94 ? -11.451 0.311 20.706 1.00 94.69 94 VAL A O 1
ATOM 738 N N . THR A 1 95 ? -12.883 1.521 19.477 1.00 95.12 95 THR A N 1
ATOM 739 C CA . THR A 1 95 ? -13.020 2.643 20.422 1.00 95.12 95 THR A CA 1
ATOM 740 C C . THR A 1 95 ? -13.372 2.158 21.826 1.00 95.12 95 THR A C 1
ATOM 742 O O . THR A 1 95 ? -12.681 2.488 22.787 1.00 95.12 95 THR A O 1
ATOM 745 N N . THR A 1 96 ? -14.403 1.316 21.952 1.00 95.00 96 THR A N 1
ATOM 746 C CA . THR A 1 96 ? -14.830 0.761 23.246 1.00 95.00 96 THR A CA 1
ATOM 747 C C . THR A 1 96 ? -13.748 -0.098 23.892 1.00 95.00 96 THR A C 1
ATOM 749 O O . THR A 1 96 ? -13.573 -0.033 25.101 1.00 95.00 96 THR A O 1
ATOM 752 N N . LEU A 1 97 ? -13.005 -0.872 23.095 1.00 92.75 97 LEU A N 1
ATOM 753 C CA . LEU A 1 97 ? -11.930 -1.727 23.598 1.00 92.75 97 LEU A CA 1
ATOM 754 C C . LEU A 1 97 ? -10.778 -0.886 24.143 1.00 92.75 97 LEU A C 1
ATOM 756 O O . LEU A 1 97 ? -10.317 -1.123 25.250 1.00 92.75 97 LEU A O 1
ATOM 760 N N . VAL A 1 98 ? -10.328 0.105 23.373 1.00 94.38 98 VAL A N 1
ATOM 761 C CA . VAL A 1 98 ? -9.163 0.934 23.710 1.00 94.38 98 VAL A CA 1
ATOM 762 C C . VAL A 1 98 ? -9.441 1.885 24.875 1.00 94.38 98 VAL A C 1
ATOM 764 O O . VAL A 1 98 ? -8.534 2.182 25.650 1.00 94.38 98 VAL A O 1
ATOM 767 N N . LEU A 1 99 ? -10.683 2.353 25.020 1.00 94.31 99 LEU A N 1
ATOM 768 C CA . LEU A 1 99 ? -11.083 3.250 26.106 1.00 94.31 99 LEU A CA 1
ATOM 769 C C . LEU A 1 99 ? -11.549 2.518 27.372 1.00 94.31 99 LEU A C 1
ATOM 771 O O . LEU A 1 99 ? -11.900 3.182 28.355 1.00 94.31 99 LEU A O 1
ATOM 775 N N . ASP A 1 100 ? -11.540 1.185 27.383 1.00 92.31 100 ASP A N 1
ATOM 776 C CA . ASP A 1 100 ? -11.974 0.403 28.536 1.00 92.31 100 ASP A CA 1
ATOM 777 C C . ASP A 1 100 ? -11.150 0.730 29.793 1.00 92.31 100 AS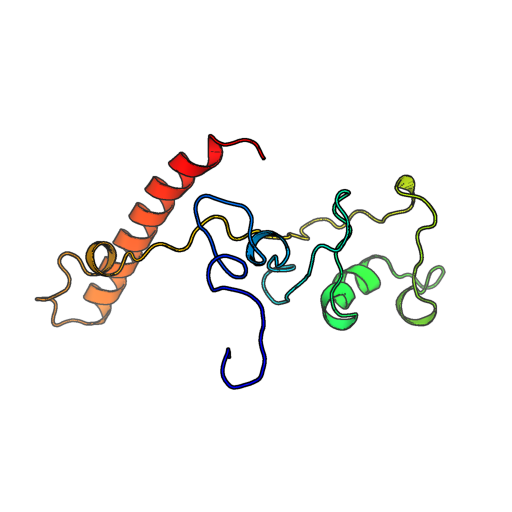P A C 1
ATOM 779 O O . ASP A 1 100 ? -9.920 0.813 29.774 1.00 92.31 100 ASP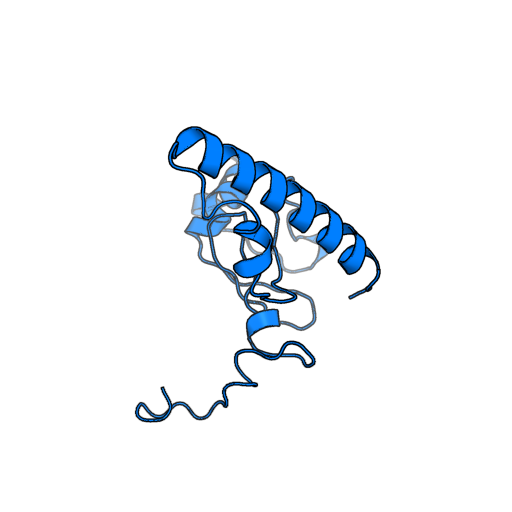 A O 1
ATOM 783 N N . GLY A 1 101 ? -11.845 0.978 30.903 1.00 89.50 101 GLY A N 1
ATOM 784 C CA . GLY A 1 101 ? -11.227 1.365 32.173 1.00 89.50 101 GLY A CA 1
ATOM 785 C C . GLY A 1 101 ? -10.596 2.766 32.220 1.00 89.50 101 GLY A C 1
ATOM 786 O O . GLY A 1 101 ? -9.980 3.103 33.228 1.00 89.50 101 GLY A O 1
ATOM 787 N N . THR A 1 102 ? -10.750 3.607 31.186 1.00 92.69 102 THR A N 1
ATOM 788 C CA . THR A 1 102 ? -10.122 4.949 31.139 1.00 92.69 102 THR A CA 1
ATOM 789 C C . THR A 1 102 ? -11.022 6.096 31.621 1.00 92.69 102 THR A C 1
ATOM 791 O O . THR A 1 102 ? -10.543 7.211 31.831 1.00 92.69 102 THR A O 1
ATOM 794 N N . ALA A 1 103 ? -12.325 5.853 31.803 1.00 88.50 103 ALA A N 1
ATOM 795 C CA . ALA A 1 103 ? -13.327 6.901 32.030 1.00 88.50 103 ALA A CA 1
ATOM 796 C C . ALA A 1 103 ? -13.171 7.655 33.364 1.00 88.50 103 ALA A C 1
ATOM 798 O O . ALA A 1 103 ? -13.469 8.844 33.435 1.00 88.50 103 ALA A O 1
ATOM 799 N N . SER A 1 104 ? -12.695 6.982 34.414 1.00 88.88 104 SER A N 1
ATOM 800 C CA . SER A 1 104 ? -12.507 7.560 35.752 1.00 88.88 104 SER A CA 1
ATOM 801 C C . SER A 1 104 ? -11.090 8.086 36.004 1.00 88.88 104 SER A C 1
ATOM 803 O O . SER A 1 104 ? -10.790 8.523 37.114 1.00 88.88 104 SER A O 1
ATOM 805 N N . MET A 1 105 ? -10.200 8.017 35.010 1.00 91.50 105 MET A N 1
ATOM 806 C CA . MET A 1 105 ? -8.814 8.464 35.146 1.00 91.50 105 MET A CA 1
ATOM 807 C C . MET A 1 105 ? -8.732 9.980 34.942 1.00 91.50 105 MET A C 1
ATOM 809 O O . MET A 1 105 ? -9.031 10.479 33.860 1.00 91.50 105 MET A O 1
ATOM 813 N N . SER A 1 106 ? -8.324 10.711 35.982 1.00 88.19 106 SER A N 1
ATOM 814 C CA . SER A 1 106 ? -8.143 12.171 35.941 1.00 88.19 106 SER A CA 1
ATOM 815 C C . SER A 1 106 ? -6.737 12.595 35.505 1.00 88.19 106 SER A C 1
ATOM 817 O O . SER A 1 106 ? -6.554 13.710 35.021 1.00 88.19 106 SER A O 1
ATOM 819 N N . ASN A 1 107 ? -5.743 11.714 35.655 1.00 95.56 107 ASN A N 1
ATOM 820 C CA . ASN A 1 107 ? -4.384 11.942 35.181 1.00 95.56 107 ASN A CA 1
ATOM 821 C C . ASN A 1 107 ? -4.260 11.514 33.712 1.00 95.56 107 ASN A C 1
ATOM 823 O O . ASN A 1 107 ? -4.325 10.327 33.386 1.00 95.56 107 ASN A O 1
ATOM 827 N N . GLU A 1 108 ? -4.040 12.485 32.828 1.00 94.00 108 GLU A N 1
ATOM 828 C CA . GLU A 1 108 ? -3.951 12.237 31.388 1.00 94.00 108 GLU A CA 1
ATOM 829 C C . GLU A 1 108 ? -2.736 11.376 31.006 1.00 94.00 108 GLU A C 1
ATOM 831 O O . GLU A 1 108 ? -2.837 10.533 30.119 1.00 94.00 108 GLU A O 1
ATOM 836 N N . ALA A 1 109 ? -1.599 11.508 31.696 1.00 95.69 109 ALA A N 1
ATOM 837 C CA . ALA A 1 109 ? -0.412 10.705 31.400 1.00 95.69 109 ALA A CA 1
ATOM 838 C C . ALA A 1 109 ? -0.637 9.219 31.726 1.00 95.69 109 ALA A C 1
ATOM 840 O O . ALA A 1 109 ? -0.272 8.340 30.941 1.00 95.69 109 ALA A O 1
ATOM 841 N N . GLU A 1 110 ? -1.284 8.927 32.856 1.00 93.94 110 GLU A N 1
ATOM 842 C CA . GLU A 1 110 ? -1.659 7.558 33.225 1.00 93.94 110 GLU A CA 1
ATOM 843 C C . GLU A 1 110 ? -2.707 6.990 32.263 1.00 93.94 110 GLU A C 1
ATOM 845 O O . GLU A 1 110 ? -2.609 5.831 31.852 1.00 93.94 110 GLU A O 1
ATOM 850 N N . LYS A 1 111 ? -3.675 7.816 31.851 1.00 95.44 111 LYS A N 1
ATOM 851 C CA . LYS A 1 111 ? -4.704 7.440 30.879 1.00 95.44 111 LYS A CA 1
ATOM 852 C C . LYS A 1 111 ? -4.101 7.078 29.523 1.00 95.44 111 LYS A C 1
ATOM 854 O O . LYS A 1 111 ? -4.412 6.019 28.980 1.00 95.44 111 LYS A O 1
ATOM 859 N N . GLN A 1 112 ? -3.191 7.904 29.005 1.00 95.50 112 GLN A N 1
ATOM 860 C CA . GLN A 1 112 ? -2.473 7.625 27.760 1.00 95.50 112 GLN A CA 1
ATOM 861 C C . GLN A 1 112 ? -1.632 6.354 27.866 1.00 95.50 112 GLN A C 1
ATOM 863 O O . GLN A 1 112 ? -1.664 5.522 26.960 1.00 95.50 112 GLN A O 1
ATOM 868 N N . LYS A 1 113 ? -0.935 6.142 28.989 1.00 95.31 113 LYS A N 1
ATOM 869 C CA . LYS A 1 113 ? -0.190 4.898 29.220 1.00 95.31 113 LYS A CA 1
ATOM 870 C C . LYS A 1 113 ? -1.112 3.676 29.157 1.00 95.31 113 LYS A C 1
ATOM 872 O O . LYS A 1 113 ? -0.794 2.716 28.458 1.00 95.31 113 LYS A O 1
ATOM 877 N N . LYS A 1 114 ? -2.275 3.733 29.815 1.00 94.69 114 LYS A N 1
ATOM 878 C CA . LYS A 1 114 ? -3.262 2.645 29.798 1.00 94.69 114 LYS A CA 1
ATOM 879 C C . LYS A 1 114 ? -3.796 2.368 28.391 1.00 94.69 114 LYS A C 1
ATOM 881 O O . LYS A 1 114 ? -3.878 1.211 27.986 1.00 94.69 114 LYS A O 1
ATOM 886 N N . ILE A 1 115 ? -4.098 3.419 27.629 1.00 95.75 115 ILE A N 1
ATOM 887 C CA . ILE A 1 115 ? -4.510 3.318 26.222 1.00 95.75 115 ILE A CA 1
ATOM 888 C C . ILE A 1 115 ? -3.438 2.596 25.396 1.00 95.75 115 ILE A C 1
ATOM 890 O O . ILE A 1 115 ? -3.759 1.660 24.668 1.00 95.75 115 ILE A O 1
ATOM 894 N N . GLN A 1 116 ? -2.163 2.972 25.531 1.00 95.25 116 GLN A N 1
ATOM 895 C CA . GLN A 1 116 ? -1.064 2.344 24.783 1.00 95.25 116 GLN A CA 1
ATOM 896 C C . GLN A 1 116 ? -0.876 0.860 25.135 1.00 95.25 116 GLN A C 1
ATOM 898 O O . GLN A 1 116 ? -0.626 0.033 24.251 1.00 95.25 116 GLN A O 1
ATOM 903 N N . GLU A 1 117 ? -1.039 0.502 26.411 1.00 94.62 117 GLU A N 1
ATOM 904 C CA . GLU A 1 117 ? -1.038 -0.896 26.857 1.00 94.62 117 GLU A CA 1
ATOM 905 C C . GLU A 1 117 ? -2.158 -1.691 26.168 1.00 94.62 117 GLU A C 1
ATOM 907 O O . GLU A 1 117 ? -1.892 -2.733 25.564 1.00 94.62 117 GLU A O 1
ATOM 912 N N . ILE A 1 118 ? -3.391 -1.170 26.174 1.00 94.62 118 ILE A N 1
ATOM 913 C CA . ILE A 1 118 ? -4.540 -1.833 25.543 1.00 94.62 118 ILE A CA 1
ATOM 914 C C . ILE A 1 118 ? -4.353 -1.940 24.026 1.00 94.62 118 ILE A C 1
ATOM 916 O O . ILE A 1 118 ? -4.568 -3.012 23.460 1.00 94.62 118 ILE A O 1
ATOM 920 N N . VAL A 1 119 ? -3.904 -0.875 23.355 1.00 94.25 119 VAL A N 1
ATOM 921 C CA . VAL A 1 119 ? -3.619 -0.881 21.907 1.00 94.25 119 VAL A CA 1
ATOM 922 C C . VAL A 1 119 ? -2.610 -1.973 21.554 1.00 94.25 119 VAL A C 1
ATOM 924 O O . VAL A 1 119 ? -2.796 -2.694 20.571 1.00 94.25 119 VAL A O 1
ATOM 927 N N . THR A 1 120 ? -1.571 -2.151 22.373 1.00 93.50 120 THR A N 1
ATOM 928 C CA . THR A 1 120 ? -0.575 -3.213 22.177 1.00 93.50 120 THR A CA 1
ATOM 929 C C . THR A 1 120 ? -1.214 -4.600 22.273 1.00 93.50 120 THR A C 1
ATOM 931 O O . THR A 1 120 ? -0.979 -5.446 21.405 1.00 93.50 120 THR A O 1
ATOM 934 N N . THR A 1 121 ? -2.071 -4.829 23.271 1.00 91.38 121 THR A N 1
ATOM 935 C CA . THR A 1 121 ? -2.808 -6.093 23.433 1.00 91.38 121 THR A CA 1
ATOM 936 C C . THR A 1 121 ? -3.771 -6.356 22.271 1.00 91.38 121 THR A C 1
ATOM 938 O O . THR A 1 121 ? -3.767 -7.451 21.699 1.00 91.38 121 THR A O 1
ATOM 941 N N . VAL A 1 122 ? -4.560 -5.355 21.869 1.00 90.62 122 VAL A N 1
ATOM 942 C CA . VAL A 1 122 ? -5.496 -5.458 20.737 1.00 90.62 122 VAL A CA 1
ATOM 943 C C . VAL A 1 122 ? -4.732 -5.810 19.462 1.00 90.62 122 VAL A C 1
ATOM 945 O O . VAL A 1 122 ? -5.077 -6.787 18.793 1.00 90.62 122 VAL A O 1
ATOM 948 N N . ARG A 1 123 ? -3.625 -5.112 19.180 1.00 88.38 123 ARG A N 1
ATOM 949 C CA . ARG A 1 123 ? -2.776 -5.372 18.011 1.00 88.38 123 ARG A CA 1
ATOM 950 C C . ARG A 1 123 ? -2.240 -6.805 17.986 1.00 88.38 123 ARG A C 1
ATOM 952 O O . ARG A 1 123 ? -2.269 -7.441 16.933 1.00 88.38 123 ARG A O 1
ATOM 959 N N . GLN A 1 124 ? -1.764 -7.330 19.116 1.00 85.50 124 GLN A N 1
ATOM 960 C CA . GLN A 1 124 ? -1.260 -8.708 19.204 1.00 85.50 124 GLN A CA 1
ATOM 961 C C . GLN A 1 124 ? -2.365 -9.741 18.952 1.00 85.50 124 GLN A C 1
ATOM 963 O O . GLN A 1 124 ? -2.174 -10.672 18.167 1.00 85.50 124 GLN A O 1
ATOM 968 N N . SER A 1 125 ? -3.536 -9.551 19.567 1.00 82.00 125 SER A N 1
ATOM 969 C CA . SER A 1 125 ? -4.672 -10.466 19.407 1.00 82.00 125 SER A CA 1
ATOM 970 C C . SER A 1 125 ? -5.200 -10.510 17.966 1.00 82.00 125 SER A C 1
ATOM 972 O O . SER A 1 125 ? -5.489 -11.589 17.442 1.00 82.00 125 SER A O 1
ATOM 974 N N . GLN A 1 126 ? -5.254 -9.358 17.289 1.00 77.50 126 GLN A N 1
ATOM 975 C CA . GLN A 1 126 ? -5.678 -9.266 15.893 1.00 77.50 126 GLN A CA 1
ATOM 976 C C . GLN A 1 126 ? -4.613 -9.822 14.934 1.00 77.50 126 GLN A C 1
ATOM 978 O O . GLN A 1 126 ? -4.951 -10.599 14.043 1.00 77.50 126 GLN A O 1
ATOM 983 N N . CYS A 1 127 ? -3.324 -9.521 15.139 1.00 66.62 127 CYS A N 1
ATOM 984 C CA . CYS A 1 127 ? -2.226 -10.003 14.285 1.00 66.62 127 CYS A CA 1
ATOM 985 C C . CYS A 1 127 ? -2.194 -11.540 14.162 1.00 66.62 127 CYS A C 1
ATOM 987 O O . CYS A 1 127 ? -2.064 -12.085 13.063 1.00 66.62 127 CYS A O 1
ATOM 989 N N . CYS A 1 128 ? -2.398 -12.255 15.274 1.00 57.88 128 CYS A N 1
ATOM 990 C CA . CYS A 1 128 ? -2.442 -13.722 15.291 1.00 57.88 128 CYS A CA 1
ATOM 991 C C . CYS A 1 128 ? -3.624 -14.315 14.505 1.00 57.88 128 CYS A C 1
ATOM 993 O O . CYS A 1 128 ? -3.555 -15.462 14.062 1.00 57.88 128 CYS A O 1
ATOM 995 N N . ARG A 1 129 ? -4.703 -13.549 14.315 1.00 58.66 129 ARG A N 1
ATOM 996 C CA . ARG A 1 129 ? -5.895 -13.983 13.576 1.00 58.66 129 ARG A CA 1
ATOM 997 C C . ARG A 1 129 ? -5.703 -13.896 12.060 1.00 58.66 129 ARG A C 1
ATOM 999 O O . ARG A 1 129 ? -6.201 -14.762 11.349 1.00 58.66 129 ARG A O 1
ATOM 1006 N N . PHE A 1 130 ? -4.945 -12.908 11.577 1.00 53.31 130 PHE A N 1
ATOM 1007 C CA . PHE A 1 130 ? -4.797 -12.631 10.141 1.00 53.31 130 PHE A CA 1
ATOM 1008 C C . PHE A 1 130 ? -3.695 -13.434 9.435 1.00 53.31 130 PHE A C 1
ATOM 1010 O O . PHE A 1 130 ? -3.810 -13.684 8.242 1.00 53.31 130 PHE A O 1
ATOM 1017 N N . ARG A 1 131 ? -2.679 -13.950 10.143 1.00 49.88 131 ARG A N 1
ATOM 1018 C CA . ARG A 1 131 ? -1.647 -14.832 9.542 1.00 49.88 131 ARG A CA 1
ATOM 1019 C C . ARG A 1 131 ? -2.155 -16.217 9.100 1.00 49.88 131 ARG A C 1
ATOM 1021 O O . ARG A 1 131 ? -1.361 -17.047 8.672 1.00 49.88 131 ARG A O 1
ATOM 1028 N N . ARG A 1 132 ? -3.454 -16.499 9.240 1.00 39.31 132 ARG A N 1
ATOM 1029 C CA . ARG A 1 132 ? -4.077 -17.793 8.907 1.00 39.31 132 ARG A CA 1
ATOM 1030 C C . ARG A 1 132 ? -4.882 -17.783 7.605 1.00 39.31 132 ARG A C 1
ATOM 1032 O O . ARG A 1 132 ? -5.553 -18.773 7.321 1.00 39.31 132 ARG A O 1
ATOM 1039 N N . HIS A 1 133 ? -4.864 -16.699 6.835 1.00 35.81 133 HIS A N 1
ATOM 1040 C CA . HIS A 1 133 ? -5.519 -16.651 5.528 1.00 35.81 133 HIS A CA 1
ATOM 1041 C C . HIS A 1 133 ? -4.474 -16.438 4.430 1.00 35.81 133 HIS A C 1
ATOM 1043 O O . HIS A 1 133 ? -3.806 -15.404 4.444 1.00 35.81 133 HIS A O 1
ATOM 1049 N N . PRO A 1 134 ? -4.280 -17.420 3.530 1.00 33.59 134 PRO A N 1
ATOM 1050 C CA . PRO A 1 134 ? -3.499 -17.202 2.325 1.00 33.59 134 PRO A CA 1
ATOM 1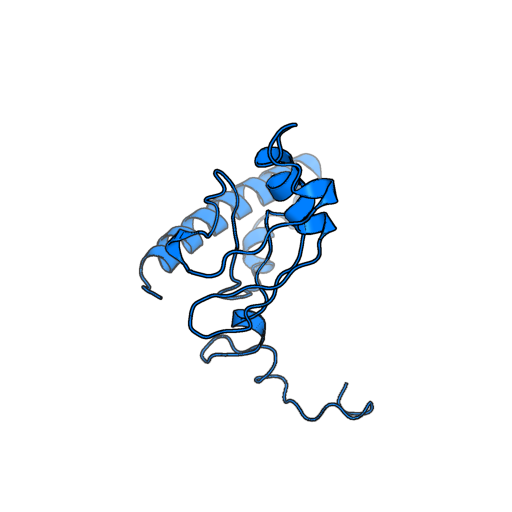051 C C . PRO A 1 134 ? -4.271 -16.253 1.398 1.00 33.59 134 PRO A C 1
ATOM 1053 O O . PRO A 1 134 ? -5.499 -16.337 1.317 1.00 33.59 134 PRO A O 1
ATOM 1056 N N . PHE A 1 135 ? -3.538 -15.336 0.765 1.00 36.78 135 PHE A N 1
ATOM 1057 C CA . PHE A 1 135 ? -4.001 -14.615 -0.420 1.00 36.78 135 PHE A CA 1
ATOM 1058 C C . PHE A 1 135 ? -4.170 -15.586 -1.592 1.00 36.78 135 PHE A C 1
ATOM 1060 O O . PHE A 1 135 ? -3.373 -16.553 -1.661 1.00 36.78 135 PHE A O 1
#

Organism: NCBI:txid935224